Protein AF-0000000087712813 (afdb_homodimer)

Radius of gyration: 18.07 Å; Cα contacts (8 Å, |Δi|>4): 199; chains: 2; bounding box: 35×62×44 Å

Foldseek 3Di:
DFDWDAAPQPGDIDGPPAFDWDDDPRDIHTHRYPVSVCVVVVVVLVVDDCVVVVVVVVVVVVVVVVVVVVVVVVVVVVD/DFDWDAAPQPGDIDGPPAFDWDDDPRDIHTHRYPVSVCVVVVVVLVVDDCVVVVVVVVVVVVVVVVVVVVVVVVVVVVD

Organism: NCBI:txid1293036

Structure (mmCIF, N/CA/C/O backbone):
data_AF-0000000087712813-model_v1
#
loop_
_entity.id
_entity.type
_entity.pdbx_description
1 polymer 'Transcriptional regulator'
#
loop_
_atom_site.group_PDB
_atom_site.id
_atom_site.type_symbol
_atom_site.label_atom_id
_atom_site.label_alt_id
_atom_site.label_comp_id
_atom_site.label_asym_id
_atom_site.label_entity_id
_atom_site.label_seq_id
_atom_site.pdbx_PDB_ins_code
_atom_site.Cartn_x
_atom_site.Cartn_y
_atom_site.Cartn_z
_atom_site.occupancy
_atom_site.B_iso_or_equiv
_atom_site.auth_seq_id
_atom_site.auth_comp_id
_atom_site.auth_asym_id
_atom_site.auth_atom_id
_atom_site.pdbx_PDB_model_num
ATOM 1 N N . MET A 1 1 ? 10.516 -12.352 -27.422 1 48.34 1 MET A N 1
ATOM 2 C CA . MET A 1 1 ? 9.188 -12.203 -26.828 1 48.34 1 MET A CA 1
ATOM 3 C C . MET A 1 1 ? 9.266 -11.383 -25.547 1 48.34 1 MET A C 1
ATOM 5 O O . MET A 1 1 ? 10.102 -11.648 -24.672 1 48.34 1 MET A O 1
ATOM 9 N N . SER A 1 2 ? 8.758 -10.148 -25.562 1 58.12 2 SER A N 1
ATOM 10 C CA . SER A 1 2 ? 8.914 -9.25 -24.422 1 58.12 2 SER A CA 1
ATOM 11 C C . SER A 1 2 ? 8.461 -9.914 -23.125 1 58.12 2 SER A C 1
ATOM 13 O O . SER A 1 2 ? 7.477 -10.656 -23.109 1 58.12 2 SER A O 1
ATOM 15 N N . GLU A 1 3 ? 9.281 -9.961 -22.156 1 72.06 3 GLU A N 1
ATOM 16 C CA . GLU A 1 3 ? 8.977 -10.617 -20.891 1 72.06 3 GLU A CA 1
ATOM 17 C C . GLU A 1 3 ? 7.633 -10.148 -20.328 1 72.06 3 GLU A C 1
ATOM 19 O O . GLU A 1 3 ? 7.332 -8.953 -20.344 1 72.06 3 GLU A O 1
ATOM 24 N N . LYS A 1 4 ? 6.613 -11.07 -20.312 1 89.56 4 LYS A N 1
ATOM 25 C CA . LYS A 1 4 ? 5.305 -10.773 -19.75 1 89.56 4 LYS A CA 1
ATOM 26 C C . LYS A 1 4 ? 5.285 -11.039 -18.25 1 89.56 4 LYS A C 1
ATOM 28 O O . LYS A 1 4 ? 5.91 -11.992 -17.766 1 89.56 4 LYS A O 1
ATOM 33 N N . HIS A 1 5 ? 4.84 -10.062 -17.531 1 95.12 5 HIS A N 1
ATOM 34 C CA . HIS A 1 5 ? 4.609 -10.172 -16.094 1 95.12 5 HIS A CA 1
ATOM 35 C C . HIS A 1 5 ? 3.154 -10.523 -15.797 1 95.12 5 HIS A C 1
ATOM 37 O O . HIS A 1 5 ? 2.287 -10.391 -16.672 1 95.12 5 HIS A O 1
ATOM 43 N N . GLU A 1 6 ? 2.984 -11.062 -14.586 1 96.56 6 GLU A N 1
ATOM 44 C CA . GLU A 1 6 ? 1.623 -11.336 -14.133 1 96.56 6 GLU A CA 1
ATOM 45 C C . GLU A 1 6 ? 1.339 -10.648 -12.805 1 96.56 6 GLU A C 1
ATOM 47 O O . GLU A 1 6 ? 2.137 -10.742 -11.867 1 96.56 6 GLU A O 1
ATOM 52 N N . CYS A 1 7 ? 0.244 -10 -12.789 1 98.31 7 CYS A N 1
ATOM 53 C CA . CYS A 1 7 ? -0.168 -9.297 -11.586 1 98.31 7 CYS A CA 1
ATOM 54 C C . CYS A 1 7 ? -0.482 -10.281 -10.461 1 98.31 7 CYS A C 1
ATOM 56 O O . CYS A 1 7 ? -1.356 -11.133 -10.609 1 98.31 7 CYS A O 1
ATOM 58 N N . ILE A 1 8 ? 0.079 -10.062 -9.305 1 98 8 ILE A N 1
ATOM 59 C CA . ILE A 1 8 ? -0.067 -11.047 -8.242 1 98 8 ILE A CA 1
ATOM 60 C C . ILE A 1 8 ? -1.401 -10.844 -7.531 1 98 8 ILE A C 1
ATOM 62 O O . ILE A 1 8 ? -1.846 -11.711 -6.773 1 98 8 ILE A O 1
ATOM 66 N N . THR A 1 9 ? -2.055 -9.75 -7.781 1 98.25 9 THR A N 1
ATOM 67 C CA . THR A 1 9 ? -3.324 -9.461 -7.125 1 98.25 9 THR A CA 1
ATOM 68 C C . THR A 1 9 ? -4.492 -9.992 -7.945 1 98.25 9 THR A C 1
ATOM 70 O O . THR A 1 9 ? -5.387 -10.648 -7.41 1 98.25 9 THR A O 1
ATOM 73 N N . CYS A 1 10 ? -4.469 -9.781 -9.273 1 97.62 10 CYS A N 1
ATOM 74 C CA . CYS A 1 10 ? -5.66 -10.109 -10.055 1 97.62 10 CYS A CA 1
ATOM 75 C C . CYS A 1 10 ? -5.336 -11.125 -11.148 1 97.62 10 CYS A C 1
ATOM 77 O O . CYS A 1 10 ? -6.234 -11.602 -11.844 1 97.62 10 CYS A O 1
ATOM 79 N N . GLY A 1 11 ? -4.062 -11.367 -11.414 1 97 11 GLY A N 1
ATOM 80 C CA . GLY A 1 11 ? -3.662 -12.383 -12.375 1 97 11 GLY A CA 1
ATOM 81 C C . GLY A 1 11 ? -3.545 -11.859 -13.789 1 97 11 GLY A C 1
ATOM 82 O O . GLY A 1 11 ? -3.166 -12.594 -14.703 1 97 11 GLY A O 1
ATOM 83 N N . ARG A 1 12 ? -3.852 -10.594 -14.055 1 96.75 12 ARG A N 1
ATOM 84 C CA . ARG A 1 12 ? -3.787 -10.023 -15.398 1 96.75 12 ARG A CA 1
ATOM 85 C C . ARG A 1 12 ? -2.342 -9.914 -15.875 1 96.75 12 ARG A C 1
ATOM 87 O O . ARG A 1 12 ? -1.475 -9.43 -15.141 1 96.75 12 ARG A O 1
ATOM 94 N N . PRO A 1 13 ? -2.117 -10.422 -17.078 1 96.31 13 PRO A N 1
ATOM 95 C CA . PRO A 1 13 ? -0.788 -10.18 -17.641 1 96.31 13 PRO A CA 1
ATOM 96 C C . PRO A 1 13 ? -0.575 -8.727 -18.062 1 96.31 13 PRO A C 1
ATOM 98 O O . PRO A 1 13 ? -1.54 -8.016 -18.344 1 96.31 13 PRO A O 1
ATOM 101 N N . PHE A 1 14 ? 0.669 -8.32 -18 1 97.12 14 PHE A N 1
ATOM 102 C CA . PHE A 1 14 ? 1.009 -6.977 -18.453 1 97.12 14 PHE A CA 1
ATOM 103 C C . PHE A 1 14 ? 2.441 -6.93 -18.969 1 97.12 14 PHE A C 1
ATOM 105 O O . PHE A 1 14 ? 3.285 -7.723 -18.562 1 97.12 14 PHE A O 1
ATOM 112 N N . PRO A 1 15 ? 2.709 -6.094 -19.938 1 94.5 15 PRO A N 1
ATOM 113 C CA . PRO A 1 15 ? 4.023 -6.078 -20.578 1 94.5 15 PRO A CA 1
ATOM 114 C C . PRO A 1 15 ? 5.109 -5.477 -19.703 1 94.5 15 PRO A C 1
ATOM 116 O O . PRO A 1 15 ? 4.809 -4.73 -18.766 1 94.5 15 PRO A O 1
ATOM 119 N N . GLU A 1 16 ? 6.305 -5.77 -20.047 1 90.69 16 GLU A N 1
ATOM 120 C CA . GLU A 1 16 ? 7.465 -5.16 -19.406 1 90.69 16 GLU A CA 1
ATOM 121 C C . GLU A 1 16 ? 7.445 -3.641 -19.562 1 90.69 16 GLU A C 1
ATOM 123 O O . GLU A 1 16 ? 7.125 -3.125 -20.641 1 90.69 16 GLU A O 1
ATOM 128 N N . GLY A 1 17 ? 7.809 -2.986 -18.438 1 90.62 17 GLY A N 1
ATOM 129 C CA . GLY A 1 17 ? 7.828 -1.533 -18.484 1 90.62 17 GLY A CA 1
ATOM 130 C C . GLY A 1 17 ? 6.52 -0.909 -18.031 1 90.62 17 GLY A C 1
ATOM 131 O O . GLY A 1 17 ? 6.43 0.31 -17.875 1 90.62 17 GLY A O 1
ATOM 132 N N . GLN A 1 18 ? 5.539 -1.82 -18.016 1 93 18 GLN A N 1
ATOM 133 C CA . GLN A 1 18 ? 4.246 -1.369 -17.5 1 93 18 GLN A CA 1
ATOM 134 C C . GLN A 1 18 ? 3.959 -1.967 -16.125 1 93 18 GLN A C 1
ATOM 136 O O . GLN A 1 18 ? 4.648 -2.893 -15.688 1 93 18 GLN A O 1
ATOM 141 N N . GLY A 1 19 ? 3.08 -1.324 -15.523 1 96.44 19 GLY A N 1
ATOM 142 C CA . GLY A 1 19 ? 2.736 -1.827 -14.203 1 96.44 19 GLY A CA 1
ATOM 143 C C . GLY A 1 19 ? 3.725 -1.413 -13.133 1 96.44 19 GLY A C 1
ATOM 144 O O . GLY A 1 19 ? 4.395 -0.386 -13.258 1 96.44 19 GLY A O 1
ATOM 145 N N . ILE A 1 20 ? 3.668 -2.102 -12.039 1 97.44 20 ILE A N 1
ATOM 146 C CA . ILE A 1 20 ? 4.52 -1.824 -10.891 1 97.44 20 ILE A CA 1
ATOM 147 C C . ILE A 1 20 ? 5.281 -3.088 -10.492 1 97.44 20 ILE A C 1
ATOM 149 O O . ILE A 1 20 ? 4.676 -4.141 -10.281 1 97.44 20 ILE A O 1
ATOM 153 N N . ILE A 1 21 ? 6.59 -2.947 -10.477 1 96.88 21 ILE A N 1
ATOM 154 C CA . ILE A 1 21 ? 7.457 -4.012 -9.984 1 96.88 21 ILE A CA 1
ATOM 155 C C . ILE A 1 21 ? 8.289 -3.494 -8.812 1 96.88 21 ILE A C 1
ATOM 157 O O . ILE A 1 21 ? 8.984 -2.48 -8.938 1 96.88 21 ILE A O 1
ATOM 161 N N . MET A 1 22 ? 8.195 -4.246 -7.633 1 96.38 22 MET A N 1
ATOM 162 C CA . MET A 1 22 ? 8.969 -3.809 -6.473 1 96.38 22 MET A CA 1
ATOM 163 C C . MET A 1 22 ? 9.508 -5.004 -5.691 1 96.38 22 MET A C 1
ATOM 165 O O . MET A 1 22 ? 9.016 -6.125 -5.852 1 96.38 22 MET A O 1
ATOM 169 N N . ASN A 1 23 ? 10.523 -4.691 -5.008 1 96.38 23 ASN A N 1
ATOM 170 C CA . ASN A 1 23 ? 11.094 -5.691 -4.113 1 96.38 23 ASN A CA 1
ATOM 171 C C . ASN A 1 23 ? 10.828 -5.355 -2.648 1 96.38 23 ASN A C 1
ATOM 173 O O . ASN A 1 23 ? 11.016 -4.211 -2.225 1 96.38 23 ASN A O 1
A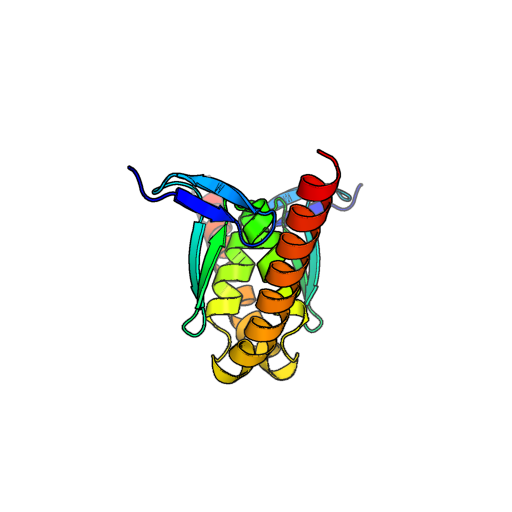TOM 177 N N . LEU A 1 24 ? 10.266 -6.332 -1.935 1 97.06 24 LEU A N 1
ATOM 178 C CA . LEU A 1 24 ? 9.984 -6.176 -0.512 1 97.06 24 LEU A CA 1
ATOM 179 C C . LEU A 1 24 ? 10.453 -7.398 0.272 1 97.06 24 LEU A C 1
ATOM 181 O O . LEU A 1 24 ? 9.984 -8.516 0.029 1 97.06 24 LEU A O 1
ATOM 185 N N . ALA A 1 25 ? 11.422 -7.094 1.188 1 95.31 25 ALA A N 1
ATOM 186 C CA . ALA A 1 25 ? 11.93 -8.164 2.037 1 95.31 25 ALA A CA 1
ATOM 187 C C . ALA A 1 25 ? 12.383 -9.359 1.202 1 95.31 25 ALA A C 1
ATOM 189 O O . ALA A 1 25 ? 12.031 -10.5 1.502 1 95.31 25 ALA A O 1
ATOM 190 N N . GLY A 1 26 ? 13.031 -9.062 0.065 1 93.44 26 GLY A N 1
ATOM 191 C CA . GLY A 1 26 ? 13.633 -10.102 -0.752 1 93.44 26 GLY A CA 1
ATOM 192 C C . GLY A 1 26 ? 12.656 -10.727 -1.73 1 93.44 26 GLY A C 1
ATOM 193 O O . GLY A 1 26 ? 12.992 -11.688 -2.43 1 93.44 26 GLY A O 1
ATOM 194 N N . ARG A 1 27 ? 11.469 -10.258 -1.781 1 96.19 27 ARG A N 1
ATOM 195 C CA . ARG A 1 27 ? 10.461 -10.812 -2.684 1 96.19 27 ARG A CA 1
ATOM 196 C C . ARG A 1 27 ? 10.078 -9.805 -3.76 1 96.19 27 ARG A C 1
ATOM 198 O O . ARG A 1 27 ? 9.805 -8.641 -3.459 1 96.19 27 ARG A O 1
ATOM 205 N N . LYS A 1 28 ? 10.102 -10.305 -4.895 1 96.81 28 LYS A N 1
ATOM 206 C CA . LYS A 1 28 ? 9.648 -9.492 -6.02 1 96.81 28 LYS A CA 1
ATOM 207 C C . LYS A 1 28 ? 8.125 -9.461 -6.105 1 96.81 28 LYS A C 1
ATOM 209 O O . LYS A 1 28 ? 7.477 -10.508 -6.129 1 96.81 28 LYS A O 1
ATOM 214 N N . LEU A 1 29 ? 7.578 -8.312 -6.125 1 98.19 29 LEU A N 1
ATOM 215 C CA . LEU A 1 29 ? 6.141 -8.102 -6.238 1 98.19 29 LEU A CA 1
ATOM 216 C C . LEU A 1 29 ? 5.793 -7.414 -7.555 1 98.19 29 LEU A C 1
ATOM 218 O O . LEU A 1 29 ? 6.426 -6.422 -7.922 1 98.19 29 LEU A O 1
ATOM 222 N N . GLU A 1 30 ? 4.805 -7.93 -8.297 1 98.06 30 GLU A N 1
ATOM 223 C CA . GLU A 1 30 ? 4.441 -7.43 -9.617 1 98.06 30 GLU A CA 1
ATOM 224 C C . GLU A 1 30 ? 2.951 -7.117 -9.703 1 98.06 30 GLU A C 1
ATOM 226 O O . GLU A 1 30 ? 2.113 -7.996 -9.484 1 98.06 30 GLU A O 1
ATOM 231 N N . PHE A 1 31 ? 2.625 -5.855 -10.078 1 98.38 31 PHE A N 1
ATOM 232 C CA . PHE A 1 31 ? 1.243 -5.395 -10.156 1 98.38 31 PHE A CA 1
ATOM 233 C C . PHE A 1 31 ? 0.971 -4.727 -11.5 1 98.38 31 PHE A C 1
ATOM 235 O O . PHE A 1 31 ? 1.755 -3.891 -11.953 1 98.38 31 PHE A O 1
ATOM 242 N N . HIS A 1 32 ? -0.086 -5.023 -12.023 1 97.75 32 HIS A N 1
ATOM 243 C CA . HIS A 1 32 ? -0.383 -4.441 -13.328 1 97.75 32 HIS A CA 1
ATOM 244 C C . HIS A 1 32 ? -0.847 -2.994 -13.188 1 97.75 32 HIS A C 1
ATOM 246 O O . HIS A 1 32 ? -0.843 -2.242 -14.164 1 97.75 32 HIS A O 1
ATOM 252 N N . SER A 1 33 ? -1.354 -2.623 -12.023 1 97.06 33 SER A N 1
ATOM 253 C CA . SER A 1 33 ? -1.871 -1.277 -11.789 1 97.06 33 SER A CA 1
ATOM 254 C C . SER A 1 33 ? -1.619 -0.828 -10.352 1 97.06 33 SER A C 1
ATOM 256 O O . SER A 1 33 ? -1.365 -1.654 -9.477 1 97.06 33 SER A O 1
ATOM 258 N N . LYS A 1 34 ? -1.767 0.484 -10.094 1 96.5 34 LYS A N 1
ATOM 259 C CA . LYS A 1 34 ? -1.658 1.038 -8.742 1 96.5 34 LYS A CA 1
ATOM 260 C C . LYS A 1 34 ? -2.777 0.521 -7.844 1 96.5 34 LYS A C 1
ATOM 262 O O . LYS A 1 34 ? -2.578 0.333 -6.645 1 96.5 34 LYS A O 1
ATOM 267 N N . ALA A 1 35 ? -3.953 0.296 -8.445 1 96.69 35 ALA A N 1
ATOM 268 C CA . ALA A 1 35 ? -5.094 -0.223 -7.695 1 96.69 35 ALA A CA 1
ATOM 269 C C . ALA A 1 35 ? -4.797 -1.613 -7.145 1 96.69 35 ALA A C 1
ATOM 271 O O . ALA A 1 35 ? -5.09 -1.9 -5.98 1 96.69 35 ALA A O 1
ATOM 272 N N . CYS A 1 36 ? -4.227 -2.441 -7.938 1 98.19 36 CYS A N 1
ATOM 273 C CA . CYS A 1 36 ? -3.859 -3.781 -7.496 1 98.19 36 CYS A CA 1
ATOM 274 C C . CYS A 1 36 ? -2.77 -3.725 -6.43 1 98.19 36 CYS A C 1
ATOM 276 O O . CYS A 1 36 ? -2.811 -4.473 -5.453 1 98.19 36 CYS A O 1
ATOM 278 N N . ALA A 1 37 ? -1.794 -2.846 -6.676 1 98.38 37 ALA A N 1
ATOM 279 C CA . ALA A 1 37 ? -0.734 -2.686 -5.684 1 98.38 37 ALA A CA 1
ATOM 280 C C . ALA A 1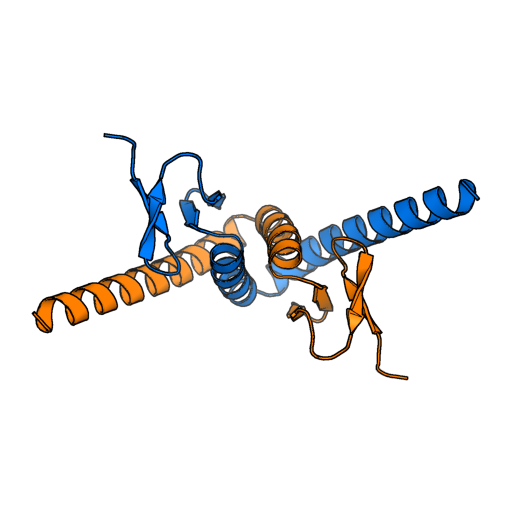 37 ? -1.3 -2.209 -4.348 1 98.38 37 ALA A C 1
ATOM 282 O O . ALA A 1 37 ? -0.971 -2.762 -3.297 1 98.38 37 ALA A O 1
ATOM 283 N N . TYR A 1 38 ? -2.15 -1.259 -4.422 1 98.25 38 TYR A N 1
ATOM 284 C CA . TYR A 1 38 ? -2.793 -0.733 -3.221 1 98.25 38 TYR A CA 1
ATOM 285 C C . TYR A 1 38 ? -3.518 -1.838 -2.463 1 98.25 38 TYR A C 1
ATOM 287 O O . TYR A 1 38 ? -3.357 -1.973 -1.247 1 98.25 38 TYR A O 1
ATOM 295 N N . SER A 1 39 ? -4.316 -2.631 -3.189 1 98.12 39 SER A N 1
ATOM 296 C CA . SER A 1 39 ? -5.086 -3.699 -2.559 1 98.12 39 SER A CA 1
ATOM 297 C C . SER A 1 39 ? -4.172 -4.68 -1.826 1 98.12 39 SER A C 1
ATOM 299 O O . SER A 1 39 ? -4.438 -5.043 -0.679 1 98.12 39 SER A O 1
ATOM 301 N N . PHE A 1 40 ? -3.105 -5.105 -2.451 1 98.69 40 PHE A N 1
ATOM 302 C CA . PHE A 1 40 ? -2.164 -6.055 -1.867 1 98.69 40 PHE A CA 1
ATOM 303 C C . PHE A 1 40 ? -1.451 -5.441 -0.667 1 98.69 40 PHE A C 1
ATOM 305 O O . PHE A 1 40 ? -1.391 -6.051 0.403 1 98.69 40 PHE A O 1
ATOM 312 N N . LEU A 1 41 ? -0.918 -4.223 -0.787 1 98.56 41 LEU A N 1
ATOM 313 C CA . LEU A 1 41 ? -0.138 -3.58 0.265 1 98.56 41 LEU A CA 1
ATOM 314 C C . LEU A 1 41 ? -1.009 -3.279 1.48 1 98.56 41 LEU A C 1
ATOM 316 O O . LEU A 1 41 ? -0.544 -3.367 2.619 1 98.56 41 LEU A O 1
ATOM 320 N N . ARG A 1 42 ? -2.248 -2.846 1.216 1 98.06 42 ARG A N 1
ATOM 321 C CA . ARG A 1 42 ? -3.176 -2.613 2.316 1 98.06 42 ARG A CA 1
ATOM 322 C C . ARG A 1 42 ? -3.379 -3.881 3.139 1 98.06 42 ARG A C 1
ATOM 324 O O . ARG A 1 42 ? -3.287 -3.854 4.367 1 98.06 42 ARG A O 1
ATOM 331 N N . GLU A 1 43 ? -3.672 -5.023 2.457 1 98.25 43 GLU A N 1
ATOM 332 C CA . GLU A 1 43 ? -3.84 -6.297 3.15 1 98.25 43 GLU A CA 1
ATOM 333 C C . GLU A 1 43 ? -2.584 -6.672 3.934 1 98.25 43 GLU A C 1
ATOM 335 O O . GLU A 1 43 ? -2.672 -7.125 5.074 1 98.25 43 GLU A O 1
ATOM 340 N N . LEU A 1 44 ? -1.461 -6.453 3.322 1 98.44 44 LEU A N 1
ATOM 341 C CA . LEU A 1 44 ? -0.193 -6.766 3.973 1 98.44 44 LEU A CA 1
ATOM 342 C C . LEU A 1 44 ? -0.005 -5.926 5.23 1 98.44 44 LEU A C 1
ATOM 344 O O . LEU A 1 44 ? 0.269 -6.465 6.305 1 98.44 44 LEU A O 1
ATOM 348 N N . LEU A 1 45 ? -0.172 -4.645 5.121 1 98.12 45 LEU A N 1
ATOM 349 C CA . LEU A 1 45 ? 0.058 -3.75 6.25 1 98.12 45 LEU A CA 1
ATOM 350 C C . LEU A 1 45 ? -0.863 -4.098 7.418 1 98.12 45 LEU A C 1
ATOM 352 O O . LEU A 1 45 ? -0.456 -4.023 8.578 1 98.12 45 LEU A O 1
ATOM 356 N N . LEU A 1 46 ? -2.064 -4.496 7.07 1 97.12 46 LEU A N 1
ATOM 357 C CA . LEU A 1 46 ? -3.031 -4.84 8.102 1 97.12 46 LEU A CA 1
ATOM 358 C C . LEU A 1 46 ? -2.658 -6.156 8.781 1 97.12 46 LEU A C 1
ATOM 360 O O . LEU A 1 46 ? -3.176 -6.48 9.852 1 97.12 46 LEU A O 1
ATOM 364 N N . SER A 1 47 ? -1.774 -6.906 8.172 1 97.5 47 SER A N 1
ATOM 365 C CA . SER A 1 47 ? -1.344 -8.188 8.719 1 97.5 47 SER A CA 1
ATOM 366 C C . SER A 1 47 ? -0.042 -8.047 9.5 1 97.5 47 SER A C 1
ATOM 368 O O . SER A 1 47 ? 0.4 -8.992 10.156 1 97.5 47 SER A O 1
ATOM 370 N N . VAL A 1 48 ? 0.648 -6.945 9.422 1 97.75 48 VAL A N 1
ATOM 371 C CA . VAL A 1 48 ? 1.879 -6.68 10.156 1 97.75 48 VAL A CA 1
ATOM 372 C C . VAL A 1 48 ? 1.545 -6.285 11.594 1 97.75 48 VAL A C 1
ATOM 374 O O . VAL A 1 48 ? 0.63 -5.492 11.828 1 97.75 48 VAL A O 1
ATOM 377 N N . PRO A 1 49 ? 2.262 -6.852 12.578 1 97.19 49 PRO A N 1
ATOM 378 C CA . PRO A 1 49 ? 1.991 -6.492 13.969 1 97.19 49 PRO A CA 1
ATOM 379 C C . PRO A 1 49 ? 2.049 -4.984 14.211 1 97.19 49 PRO A C 1
ATOM 381 O O . PRO A 1 49 ? 2.92 -4.301 13.664 1 97.19 49 PRO A O 1
ATOM 384 N N . GLU A 1 50 ? 1.152 -4.508 15.031 1 96.38 50 GLU A N 1
ATOM 385 C CA . GLU A 1 50 ? 1.016 -3.076 15.289 1 96.38 50 GLU A CA 1
ATOM 386 C C . GLU A 1 50 ? 2.307 -2.492 15.852 1 96.38 50 GLU A C 1
ATOM 388 O O . GLU A 1 50 ? 2.678 -1.362 15.531 1 96.38 50 GLU A O 1
ATOM 393 N N . ASP A 1 51 ? 2.955 -3.285 16.688 1 96.69 51 ASP A N 1
ATOM 394 C CA . ASP A 1 51 ? 4.164 -2.783 17.344 1 96.69 51 ASP A CA 1
ATOM 395 C C . ASP A 1 51 ? 5.281 -2.564 16.328 1 96.69 51 ASP A C 1
ATOM 397 O O . ASP A 1 51 ? 6.242 -1.841 16.594 1 96.69 51 ASP A O 1
ATOM 401 N N . CYS A 1 52 ? 5.191 -3.18 15.141 1 97.75 52 CYS A N 1
ATOM 402 C CA . CYS A 1 52 ? 6.184 -3.025 14.086 1 97.75 52 CYS A CA 1
ATOM 403 C C . CYS A 1 52 ? 5.824 -1.865 13.164 1 97.75 52 CYS A C 1
ATOM 405 O O . CYS A 1 52 ? 6.688 -1.333 12.461 1 97.75 52 CYS A O 1
ATOM 407 N N . VAL A 1 53 ? 4.562 -1.466 13.164 1 97.81 53 VAL A N 1
ATOM 408 C CA . VAL A 1 53 ? 4.066 -0.503 12.188 1 97.81 53 VAL A CA 1
ATOM 409 C C . VAL A 1 53 ? 3.977 0.882 12.828 1 97.81 53 VAL A C 1
ATOM 411 O O . VAL A 1 53 ? 4.145 1.897 12.141 1 97.81 53 VAL A O 1
ATOM 414 N N . SER A 1 54 ? 3.824 0.928 14.125 1 97.62 54 SER A N 1
ATOM 415 C CA . SER A 1 54 ? 3.455 2.172 14.797 1 97.62 54 SER A CA 1
ATOM 416 C C . SER A 1 54 ? 4.527 3.238 14.609 1 97.62 54 SER A C 1
ATOM 418 O O . SER A 1 54 ? 4.223 4.367 14.219 1 97.62 54 SER A O 1
ATOM 420 N N . SER A 1 55 ? 5.75 2.926 14.867 1 97.81 55 SER A N 1
ATOM 421 C CA . SER A 1 55 ? 6.82 3.918 14.781 1 97.81 55 SER A CA 1
ATOM 422 C C . SER A 1 55 ? 7.062 4.348 13.336 1 97.81 55 SER A C 1
ATOM 424 O O . SER A 1 55 ? 7.051 5.539 13.031 1 97.81 55 SER A O 1
ATOM 426 N N . PRO A 1 56 ? 7.242 3.373 12.398 1 98.44 56 PRO A N 1
ATOM 427 C CA . PRO A 1 56 ? 7.375 3.787 11 1 98.44 56 PRO A CA 1
ATOM 428 C C . PRO A 1 56 ? 6.199 4.633 10.523 1 98.44 56 PRO A C 1
ATOM 430 O O . PRO A 1 56 ? 6.391 5.594 9.773 1 98.44 56 PRO A O 1
ATOM 433 N N . LEU A 1 57 ? 5.008 4.309 10.938 1 98.5 57 LEU A N 1
ATOM 434 C CA . LEU A 1 57 ? 3.822 5.062 10.539 1 98.5 57 LEU A CA 1
ATOM 435 C C . LEU A 1 57 ? 3.902 6.504 11.031 1 98.5 57 LEU A C 1
ATOM 437 O O . LEU A 1 57 ? 3.602 7.438 10.289 1 98.5 57 LEU A O 1
ATOM 441 N N . ARG A 1 58 ? 4.27 6.633 12.25 1 98.06 58 ARG A N 1
ATOM 442 C CA . ARG A 1 58 ? 4.41 7.98 12.789 1 98.06 58 ARG A CA 1
ATOM 443 C C . ARG A 1 58 ? 5.406 8.797 11.977 1 98.06 58 ARG A C 1
ATOM 445 O O . ARG A 1 58 ? 5.152 9.961 11.656 1 98.06 58 ARG A O 1
ATOM 452 N N . GLU A 1 59 ? 6.488 8.195 11.633 1 98.25 59 GLU A N 1
ATOM 453 C CA . GLU A 1 59 ? 7.539 8.883 10.891 1 98.25 59 GLU A CA 1
ATOM 454 C C . GLU A 1 59 ? 7.062 9.273 9.492 1 98.25 59 GLU A C 1
ATOM 456 O O . GLU A 1 59 ? 7.223 10.43 9.078 1 98.25 59 GLU A O 1
ATOM 461 N N . VAL A 1 60 ? 6.512 8.367 8.805 1 98.56 60 VAL A N 1
ATOM 462 C CA . VAL A 1 60 ? 6.062 8.609 7.438 1 98.56 60 VAL A CA 1
ATOM 463 C C . VAL A 1 60 ? 4.918 9.625 7.449 1 98.56 60 VAL A C 1
ATOM 465 O O . VAL A 1 60 ? 4.867 10.523 6.602 1 98.56 60 VAL A O 1
ATOM 468 N N . TYR A 1 61 ? 3.996 9.453 8.398 1 98.19 61 TYR A N 1
ATOM 469 C CA . TYR A 1 61 ? 2.891 10.398 8.539 1 98.19 61 TYR A CA 1
ATOM 470 C C . TYR A 1 61 ? 3.404 11.82 8.742 1 98.19 61 TYR A C 1
ATOM 472 O O . TYR A 1 61 ? 2.977 12.75 8.055 1 98.19 61 TYR A O 1
ATOM 480 N N . THR A 1 62 ? 4.309 11.992 9.656 1 97.94 62 THR A N 1
ATOM 481 C CA . THR A 1 62 ? 4.871 13.297 9.977 1 97.94 62 THR A CA 1
ATOM 482 C C . THR A 1 62 ? 5.594 13.883 8.766 1 97.94 62 THR A C 1
ATOM 484 O O . THR A 1 62 ? 5.484 15.086 8.5 1 97.94 62 THR A O 1
ATOM 487 N N . LYS A 1 63 ? 6.352 13.078 8.102 1 98.06 63 LYS A N 1
ATOM 488 C CA . LYS A 1 63 ? 7.043 13.516 6.891 1 98.06 63 LYS A CA 1
ATOM 489 C C . LYS A 1 63 ? 6.066 14.109 5.883 1 98.06 63 LYS A C 1
ATOM 491 O O . LYS A 1 63 ? 6.32 15.18 5.32 1 98.06 63 LYS A O 1
ATOM 496 N N . HIS A 1 64 ? 4.965 13.477 5.621 1 97.94 64 HIS A N 1
ATOM 497 C CA . HIS A 1 64 ? 3.967 13.961 4.672 1 97.94 64 HIS A CA 1
ATOM 498 C C . HIS A 1 64 ? 3.285 15.227 5.184 1 97.94 64 HIS A C 1
ATOM 500 O O . HIS A 1 64 ? 3.021 16.156 4.414 1 97.94 64 HIS A O 1
ATOM 506 N N . GLU A 1 65 ? 2.984 15.195 6.48 1 96.75 65 GLU A N 1
ATOM 507 C CA . GLU A 1 65 ? 2.395 16.391 7.09 1 96.75 65 GLU A CA 1
ATOM 508 C C . GLU A 1 65 ? 3.293 17.609 6.898 1 96.75 65 GLU A C 1
ATOM 510 O O . GLU A 1 65 ? 2.82 18.688 6.512 1 96.75 65 GLU A O 1
ATOM 515 N N . GLU A 1 66 ? 4.508 17.469 7.164 1 97.56 66 GLU A N 1
ATOM 516 C CA . GLU A 1 66 ? 5.469 18.547 7.02 1 97.56 66 GLU A CA 1
ATOM 517 C C . GLU A 1 66 ? 5.582 19 5.566 1 97.56 66 GLU A C 1
ATOM 519 O O . GLU A 1 66 ? 5.672 20.203 5.289 1 97.56 66 GLU A O 1
ATOM 524 N N . LYS A 1 67 ? 5.723 18.047 4.688 1 97.19 67 LYS A N 1
ATOM 525 C CA . LYS A 1 67 ? 5.773 18.359 3.262 1 97.19 67 LYS A CA 1
ATOM 526 C C . LYS A 1 67 ? 4.578 19.203 2.838 1 97.19 67 LYS A C 1
ATOM 528 O O . LYS A 1 67 ? 4.734 20.203 2.143 1 97.19 67 LYS A O 1
ATOM 533 N N . LEU A 1 68 ? 3.377 18.828 3.209 1 96.31 68 LEU A N 1
ATOM 534 C CA . LEU A 1 68 ? 2.156 19.531 2.848 1 96.31 68 LEU A CA 1
ATOM 535 C C . LEU A 1 68 ? 2.131 20.922 3.473 1 96.31 68 LEU A C 1
ATOM 537 O O . LEU A 1 68 ? 1.713 21.891 2.832 1 96.31 68 LEU A O 1
ATOM 541 N N . ASP A 1 69 ? 2.582 20.969 4.746 1 95.25 69 ASP A N 1
ATOM 542 C CA . ASP A 1 69 ? 2.656 22.266 5.422 1 95.25 69 ASP A CA 1
ATOM 543 C C . ASP A 1 69 ? 3.604 23.219 4.688 1 95.25 69 ASP A C 1
ATOM 545 O O . ASP A 1 69 ? 3.289 24.391 4.5 1 95.25 69 ASP A O 1
ATOM 549 N N . ASN A 1 70 ? 4.695 22.672 4.285 1 95.81 70 ASN A N 1
ATOM 550 C CA . ASN A 1 70 ? 5.672 23.469 3.557 1 95.81 70 ASN A CA 1
ATOM 551 C C . ASN A 1 70 ? 5.121 23.953 2.217 1 95.81 70 ASN A C 1
ATOM 553 O O . ASN A 1 70 ? 5.375 25.094 1.804 1 95.81 70 ASN A O 1
ATOM 557 N N . LEU A 1 71 ? 4.418 23.109 1.518 1 93.19 71 LEU A N 1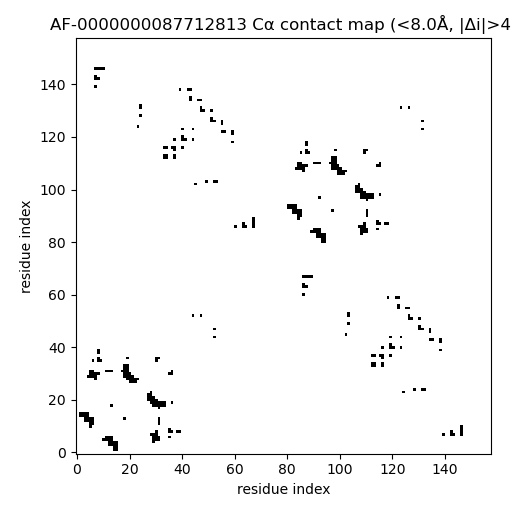
ATOM 558 C CA . LEU A 1 71 ? 3.809 23.469 0.244 1 93.19 71 LEU A CA 1
ATOM 559 C C . LEU A 1 71 ? 2.783 24.594 0.431 1 93.19 71 LEU A C 1
ATOM 561 O O . LEU A 1 71 ? 2.711 25.516 -0.381 1 93.19 71 LEU A O 1
ATOM 565 N N . LYS A 1 72 ? 2.002 24.484 1.479 1 91.62 72 LYS A N 1
ATOM 566 C CA . LYS A 1 72 ? 0.999 25.516 1.778 1 91.62 72 LYS A CA 1
ATOM 567 C C . LYS A 1 72 ? 1.655 26.844 2.098 1 91.62 72 LYS A C 1
ATOM 569 O O . LYS A 1 72 ? 1.19 27.906 1.645 1 91.62 72 LYS A O 1
ATOM 574 N N . LYS A 1 73 ? 2.744 26.781 2.859 1 92.62 73 LYS A N 1
ATOM 575 C CA . LYS A 1 73 ? 3.463 28 3.223 1 92.62 73 LYS A CA 1
ATOM 576 C C . LYS A 1 73 ? 4.07 28.672 1.994 1 92.62 73 LYS A C 1
ATOM 578 O O . LYS A 1 73 ? 4.051 29.891 1.873 1 92.62 73 LYS A O 1
ATOM 583 N N . LYS A 1 74 ? 4.512 27.859 1.099 1 90 74 LYS A N 1
ATOM 584 C CA . LYS A 1 74 ? 5.121 28.391 -0.118 1 90 74 LYS A CA 1
ATOM 585 C C . LYS A 1 74 ? 4.07 29 -1.035 1 90 74 LYS A C 1
ATOM 587 O O . LYS A 1 74 ? 4.328 30.016 -1.698 1 90 74 LYS A O 1
ATOM 592 N N . ALA A 1 75 ? 2.967 28.469 -1.082 1 86.44 75 ALA A N 1
ATOM 593 C CA . ALA A 1 75 ? 1.88 28.969 -1.915 1 86.44 75 ALA A CA 1
ATOM 594 C C . ALA A 1 75 ? 1.34 30.281 -1.372 1 86.44 75 ALA A C 1
ATOM 596 O O . ALA A 1 75 ? 0.938 31.172 -2.141 1 86.44 75 ALA A O 1
ATOM 597 N N . GLU A 1 76 ? 1.236 30.391 -0.086 1 81.94 76 GLU A N 1
ATOM 598 C CA . GLU A 1 76 ? 0.77 31.609 0.548 1 81.94 76 GLU A CA 1
ATOM 599 C C . GLU A 1 76 ? 1.761 32.75 0.336 1 81.94 76 GLU A C 1
ATOM 601 O O . GLU A 1 76 ? 1.364 33.906 0.226 1 81.94 76 GLU A O 1
ATOM 606 N N . LYS A 1 77 ? 3.037 32.438 0.231 1 78.12 77 LYS A N 1
ATOM 607 C CA . LYS A 1 77 ? 4.035 33.5 0.035 1 78.12 77 LYS A CA 1
ATOM 608 C C . LYS A 1 77 ? 4.016 34 -1.399 1 78.12 77 LYS A C 1
ATOM 610 O O . LYS A 1 77 ? 4.465 35.125 -1.669 1 78.12 77 LYS A O 1
ATOM 615 N N . LYS A 1 78 ? 3.465 33.344 -2.264 1 74.31 78 LYS A N 1
ATOM 616 C CA . LYS A 1 78 ? 3.449 33.781 -3.654 1 74.31 78 LYS A CA 1
ATOM 617 C C . LYS A 1 78 ? 2.25 34.688 -3.932 1 74.31 78 LYS A C 1
ATOM 619 O O . 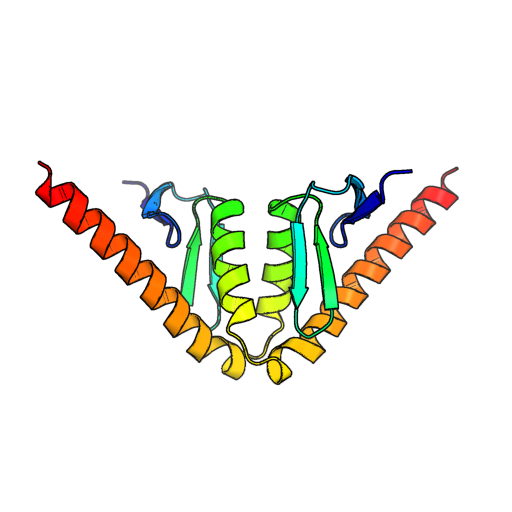LYS A 1 78 ? 2.172 35.312 -4.988 1 74.31 78 LYS A O 1
ATOM 624 N N . ILE A 1 79 ? 1.446 34.781 -3.02 1 56.19 79 ILE A N 1
ATOM 625 C CA . ILE A 1 79 ? 0.409 35.781 -3.277 1 56.19 79 ILE A CA 1
ATOM 626 C C . ILE A 1 79 ? 0.881 37.156 -2.805 1 56.19 79 ILE A C 1
ATOM 628 O O . ILE A 1 79 ? 1.484 37.25 -1.735 1 56.19 79 ILE A O 1
ATOM 632 N N . MET B 1 1 ? -22.578 21.469 6.277 1 48.53 1 MET B N 1
ATOM 633 C CA . MET B 1 1 ? -21.438 21.469 5.367 1 48.53 1 MET B CA 1
ATOM 634 C C . MET B 1 1 ? -20.75 20.109 5.344 1 48.53 1 MET B C 1
ATOM 636 O O . MET B 1 1 ? -20.469 19.531 6.395 1 48.53 1 MET B O 1
ATOM 640 N N . SER B 1 2 ? -20.891 19.359 4.25 1 58.78 2 SER B N 1
ATOM 641 C CA . SER B 1 2 ? -20.391 17.984 4.199 1 58.78 2 SER B CA 1
ATOM 642 C C . SER B 1 2 ? -18.938 17.906 4.641 1 58.78 2 SER B C 1
ATOM 644 O O . SER B 1 2 ? -18.141 18.781 4.32 1 58.78 2 SER B O 1
ATOM 646 N N . GLU B 1 3 ? -18.641 17.125 5.578 1 73.38 3 GLU B N 1
ATOM 647 C CA . GLU B 1 3 ? -17.281 17 6.121 1 73.38 3 GLU B CA 1
ATOM 648 C C . GLU B 1 3 ? -16.266 16.781 5.008 1 73.38 3 GLU B C 1
ATOM 650 O O . GLU B 1 3 ? -16.5 15.992 4.094 1 73.38 3 GLU B O 1
ATOM 655 N N . LYS B 1 4 ? -15.375 17.812 4.762 1 89.62 4 LYS B N 1
ATOM 656 C CA . LYS B 1 4 ? -14.305 17.703 3.781 1 89.62 4 LYS B CA 1
ATOM 657 C C . LYS B 1 4 ? -13.062 17.062 4.395 1 89.62 4 LYS B C 1
ATOM 659 O O . LYS B 1 4 ? -12.742 17.297 5.562 1 89.62 4 LYS B O 1
ATOM 664 N N . HIS B 1 5 ? -12.586 16.062 3.717 1 95 5 HIS B N 1
ATOM 665 C CA . HIS B 1 5 ? -11.336 15.406 4.059 1 95 5 HIS B CA 1
ATOM 666 C C . HIS B 1 5 ? -10.172 15.977 3.252 1 95 5 HIS B C 1
ATOM 668 O O . HIS B 1 5 ? -10.383 16.656 2.242 1 95 5 HIS B O 1
ATOM 674 N N . GLU B 1 6 ? -8.977 15.75 3.809 1 96.62 6 GLU B N 1
ATOM 675 C CA . GLU B 1 6 ? -7.773 16.141 3.074 1 96.62 6 GLU B CA 1
ATOM 676 C C . GLU B 1 6 ? -6.824 14.953 2.898 1 96.62 6 GLU B C 1
ATOM 678 O O . GLU B 1 6 ? -6.539 14.234 3.857 1 96.62 6 GLU B O 1
ATOM 683 N N . CYS B 1 7 ? -6.41 14.805 1.701 1 98.31 7 CYS B N 1
ATOM 684 C CA . CYS B 1 7 ? -5.492 13.719 1.376 1 98.31 7 CYS B CA 1
ATOM 685 C C . CYS B 1 7 ? -4.141 13.922 2.051 1 98.31 7 CYS B C 1
ATOM 687 O O . CYS B 1 7 ? -3.479 14.938 1.829 1 98.31 7 CYS B O 1
ATOM 689 N N . ILE B 1 8 ? -3.646 12.914 2.719 1 98 8 ILE B N 1
ATOM 690 C CA . ILE B 1 8 ? -2.436 13.109 3.51 1 98 8 ILE B CA 1
ATOM 691 C C . ILE B 1 8 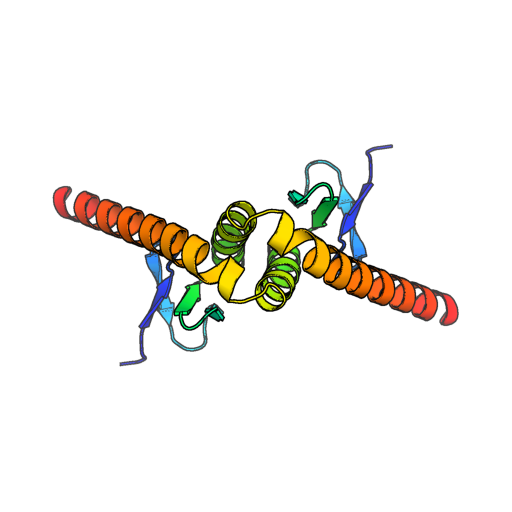? -1.208 12.977 2.611 1 98 8 ILE B C 1
ATOM 693 O O . ILE B 1 8 ? -0.098 13.336 3.01 1 98 8 ILE B O 1
ATOM 697 N N . THR B 1 9 ? -1.386 12.5 1.405 1 98.19 9 THR B N 1
ATOM 698 C CA . THR B 1 9 ? -0.27 12.32 0.483 1 98.19 9 THR B CA 1
ATOM 699 C C . THR B 1 9 ? -0.059 13.578 -0.362 1 98.19 9 THR B C 1
ATOM 701 O O . THR B 1 9 ? 1.068 14.055 -0.504 1 98.19 9 THR B O 1
ATOM 704 N N . CYS B 1 10 ? -1.148 14.164 -0.879 1 97.62 10 CYS B N 1
ATOM 705 C CA . CYS B 1 10 ? -0.956 15.242 -1.843 1 97.62 10 CYS B CA 1
ATOM 706 C C . CYS B 1 10 ? -1.634 16.531 -1.372 1 97.62 10 CYS B C 1
ATOM 708 O O . CYS B 1 10 ? -1.504 17.578 -2.01 1 97.62 10 CYS B O 1
ATOM 710 N N . GLY B 1 11 ? -2.475 16.453 -0.346 1 97 11 GLY B N 1
ATOM 711 C CA . GLY B 1 11 ? -3.092 17.625 0.228 1 97 11 GLY B CA 1
ATOM 712 C C . GLY B 1 11 ? -4.406 18 -0.434 1 97 11 GLY B C 1
ATOM 713 O O . GLY B 1 11 ? -5.07 18.953 -0.019 1 97 11 GLY B O 1
ATOM 714 N N . ARG B 1 12 ? -4.855 17.297 -1.471 1 96.75 12 ARG B N 1
ATOM 715 C CA . ARG B 1 12 ? -6.098 17.594 -2.174 1 96.75 12 ARG B CA 1
ATOM 716 C C . ARG B 1 12 ? -7.309 17.328 -1.292 1 96.75 12 ARG B C 1
ATOM 718 O O . ARG B 1 12 ? -7.406 16.266 -0.675 1 96.75 12 ARG B O 1
ATOM 725 N N . PRO B 1 13 ? -8.172 18.312 -1.205 1 96.31 13 PRO B N 1
ATOM 726 C CA . PRO B 1 13 ? -9.43 18.031 -0.513 1 96.31 13 PRO B CA 1
ATOM 727 C C . PRO B 1 13 ? -10.344 17.094 -1.306 1 96.31 13 PRO B C 1
ATOM 729 O O . PRO B 1 13 ? -10.25 17.031 -2.533 1 96.31 13 PRO B O 1
ATOM 732 N N . PHE B 1 14 ? -11.141 16.344 -0.573 1 97.12 14 PHE B N 1
ATOM 733 C CA . PHE B 1 14 ? -12.125 15.477 -1.225 1 97.12 14 PHE B CA 1
ATOM 734 C C . PHE B 1 14 ? -13.336 15.273 -0.329 1 97.12 14 PHE B C 1
ATOM 736 O O . PHE B 1 14 ? -13.234 15.367 0.896 1 97.12 14 PHE B O 1
ATOM 743 N N . PRO B 1 15 ? -14.492 15.086 -0.915 1 94.5 15 PRO B N 1
ATOM 744 C CA . PRO B 1 15 ? -15.727 15.016 -0.135 1 94.5 15 PRO B CA 1
ATOM 745 C C . PRO B 1 15 ? -15.859 13.703 0.637 1 94.5 15 PRO B C 1
ATOM 747 O O . PRO B 1 15 ? -15.227 12.711 0.282 1 94.5 15 PRO B O 1
ATOM 750 N N . GLU B 1 16 ? -16.703 13.758 1.602 1 90.5 16 GLU B N 1
ATOM 751 C CA . GLU B 1 16 ? -17.062 12.555 2.342 1 90.5 16 GLU B CA 1
ATOM 752 C C . GLU B 1 16 ? -17.672 11.508 1.422 1 90.5 16 GLU B C 1
ATOM 754 O O . GLU B 1 16 ? -18.484 11.836 0.55 1 90.5 16 GLU B O 1
ATOM 759 N N . GLY B 1 17 ? -17.25 10.266 1.681 1 90.69 17 GLY B N 1
ATOM 760 C CA . GLY B 1 17 ? -17.766 9.18 0.862 1 90.69 17 GLY B CA 1
ATOM 761 C C . GLY B 1 17 ? -16.906 8.875 -0.346 1 90.69 17 GLY B C 1
ATOM 762 O O . GLY B 1 17 ? -17.141 7.898 -1.056 1 90.69 17 GLY B O 1
ATOM 763 N N . GLN B 1 18 ? -16.047 9.875 -0.566 1 93 18 GLN B N 1
ATOM 764 C CA . GLN B 1 18 ? -15.078 9.656 -1.642 1 93 18 GLN B CA 1
ATOM 765 C C . GLN B 1 18 ? -13.672 9.422 -1.087 1 93 18 GLN B C 1
ATOM 767 O O . GLN B 1 18 ? -13.422 9.656 0.096 1 93 18 GLN B O 1
ATOM 772 N N . GLY B 1 19 ? -12.945 8.867 -1.919 1 96.38 19 GLY B N 1
ATOM 773 C CA . GLY B 1 19 ? -11.578 8.609 -1.475 1 96.38 19 GLY B CA 1
ATOM 774 C C . GLY B 1 19 ? -11.461 7.371 -0.614 1 96.38 19 GLY B C 1
ATOM 775 O O . GLY B 1 19 ? -12.266 6.445 -0.728 1 96.38 19 GLY B O 1
ATOM 776 N N . ILE B 1 20 ? -10.375 7.293 0.078 1 97.38 20 ILE B N 1
ATOM 777 C CA . ILE B 1 20 ? -10.07 6.148 0.934 1 97.38 20 ILE B CA 1
ATOM 778 C C . ILE B 1 20 ? -9.773 6.633 2.354 1 97.38 20 ILE B C 1
ATOM 780 O O . ILE B 1 20 ? -8.922 7.5 2.559 1 97.38 20 ILE B O 1
ATOM 784 N N . ILE B 1 21 ? -10.539 6.086 3.285 1 96.81 21 ILE B N 1
ATOM 785 C CA . ILE B 1 21 ? -10.297 6.332 4.703 1 96.81 21 ILE B CA 1
ATOM 786 C C . ILE B 1 21 ? -10.055 5.008 5.422 1 96.81 21 ILE B C 1
ATOM 788 O O . ILE B 1 21 ? -10.867 4.086 5.332 1 96.81 21 ILE B O 1
ATOM 792 N N . MET B 1 22 ? -8.859 4.957 6.156 1 96.31 22 MET B N 1
ATOM 793 C CA . MET B 1 22 ? -8.562 3.719 6.875 1 96.31 22 MET B CA 1
ATOM 794 C C . MET B 1 22 ? -7.879 4.012 8.203 1 96.31 22 MET B C 1
ATOM 796 O O . MET B 1 22 ? -7.367 5.113 8.422 1 96.31 22 MET B O 1
ATOM 800 N N . ASN B 1 23 ? -8.031 3.055 9.023 1 96.19 23 ASN B N 1
ATOM 801 C CA . ASN B 1 23 ? -7.352 3.121 10.312 1 96.19 23 ASN B CA 1
ATOM 802 C C . ASN B 1 23 ? -6.199 2.119 10.391 1 96.19 23 ASN B C 1
ATOM 804 O O . ASN B 1 23 ? -6.363 0.952 10.031 1 96.19 23 ASN B O 1
ATOM 808 N N . LEU B 1 24 ? -5.031 2.633 10.758 1 96.88 24 LEU B N 1
ATOM 809 C CA . LEU B 1 24 ? -3.844 1.798 10.914 1 96.88 24 LEU B CA 1
ATOM 810 C C . LEU B 1 24 ? -3.105 2.135 12.203 1 96.88 24 LEU B C 1
ATOM 812 O O . LEU B 1 24 ? -2.664 3.271 12.391 1 96.88 24 LEU B O 1
ATOM 816 N N . ALA B 1 25 ? -3.045 1.075 13.07 1 95 25 ALA B N 1
ATOM 817 C CA . ALA B 1 25 ? -2.328 1.247 14.336 1 95 25 ALA B CA 1
ATOM 818 C C . ALA B 1 25 ? -2.822 2.482 15.078 1 95 25 ALA B C 1
ATOM 820 O O . ALA B 1 25 ? -2.021 3.295 15.547 1 95 25 ALA B O 1
ATOM 821 N N . GLY B 1 26 ? -4.145 2.699 15.047 1 93.06 26 GLY B N 1
ATOM 822 C CA . GLY B 1 26 ? -4.754 3.766 15.82 1 93.06 26 GLY B CA 1
ATOM 823 C C . GLY B 1 26 ? -4.734 5.105 15.117 1 93.06 26 GLY B C 1
ATOM 824 O O . GLY B 1 26 ? -5.129 6.125 15.688 1 93.06 26 GLY B O 1
ATOM 825 N N . ARG B 1 27 ? -4.281 5.16 13.914 1 95.88 27 ARG B N 1
ATOM 826 C CA . ARG B 1 27 ? -4.219 6.414 13.172 1 95.88 27 ARG B CA 1
ATOM 827 C C . ARG B 1 27 ? -5.148 6.379 11.961 1 95.88 27 ARG B C 1
ATOM 829 O O . ARG B 1 27 ? -5.156 5.406 11.203 1 95.88 27 ARG B O 1
ATOM 836 N N . LYS B 1 28 ? -5.848 7.402 11.898 1 96.69 28 LYS B N 1
ATOM 837 C CA . LYS B 1 28 ? -6.719 7.559 10.734 1 96.69 28 LYS B CA 1
ATOM 838 C C . LYS B 1 28 ? -5.938 8.07 9.523 1 96.69 28 LYS B C 1
ATOM 840 O O . LYS B 1 28 ? -5.25 9.094 9.609 1 96.69 28 LYS B O 1
ATOM 845 N N . LEU B 1 29 ? -6.023 7.383 8.461 1 98.12 29 LEU B N 1
ATOM 846 C CA . LEU B 1 29 ? -5.371 7.75 7.211 1 98.12 29 LEU B CA 1
ATOM 847 C C . LEU B 1 29 ? -6.398 8.086 6.137 1 98.12 29 LEU B C 1
ATOM 849 O O . LEU B 1 29 ? -7.363 7.34 5.941 1 98.12 29 LEU B O 1
ATOM 853 N N . GLU B 1 30 ? -6.238 9.211 5.434 1 98.06 30 GLU B N 1
ATOM 854 C CA . GLU B 1 30 ? -7.203 9.695 4.453 1 98.06 30 GLU B CA 1
ATOM 855 C C . GLU B 1 30 ? -6.535 9.992 3.115 1 98.06 30 GLU B C 1
ATOM 857 O O . GLU B 1 30 ? -5.609 10.805 3.043 1 98.06 30 GLU B O 1
ATOM 862 N N . PHE B 1 31 ? -7.051 9.359 2.035 1 98.38 31 PHE B N 1
ATOM 863 C CA . PHE B 1 31 ? -6.484 9.5 0.699 1 98.38 31 PHE B CA 1
ATOM 864 C C . PHE B 1 31 ? -7.57 9.844 -0.313 1 98.38 31 PHE B C 1
ATOM 866 O O . PHE B 1 31 ? -8.633 9.219 -0.332 1 98.38 31 PHE B O 1
ATOM 873 N N . HIS B 1 32 ? -7.285 10.711 -1.117 1 97.75 32 HIS B N 1
ATOM 874 C CA . HIS B 1 32 ? -8.297 11.102 -2.088 1 97.75 32 HIS B CA 1
ATOM 875 C C . HIS B 1 32 ? -8.406 10.078 -3.217 1 97.75 32 HIS B C 1
ATOM 877 O O . HIS B 1 32 ? -9.398 10.062 -3.953 1 97.75 32 HIS B O 1
ATOM 883 N N . SER B 1 33 ? -7.352 9.297 -3.438 1 97.12 33 SER B N 1
ATOM 884 C CA . SER B 1 33 ? -7.32 8.32 -4.52 1 97.12 33 SER B CA 1
ATOM 885 C C . SER B 1 33 ? -6.52 7.086 -4.125 1 97.12 33 SER B C 1
ATOM 887 O O . SER B 1 33 ? -5.727 7.129 -3.182 1 97.12 33 SER B O 1
ATOM 889 N N . LYS B 1 34 ? -6.672 5.988 -4.895 1 96.5 34 LYS B N 1
ATOM 890 C CA . LYS B 1 34 ? -5.891 4.773 -4.695 1 96.5 34 LYS B CA 1
ATOM 891 C C . LYS B 1 34 ? -4.41 5.016 -4.969 1 96.5 34 LYS B C 1
ATOM 893 O O . LYS B 1 34 ? -3.547 4.414 -4.328 1 96.5 34 LYS B O 1
ATOM 898 N N . ALA B 1 35 ? -4.137 5.906 -5.93 1 96.69 35 ALA B N 1
ATOM 899 C CA . ALA B 1 35 ? -2.754 6.246 -6.258 1 96.69 35 ALA B CA 1
ATOM 900 C C . ALA B 1 35 ? -2.047 6.887 -5.07 1 96.69 35 ALA B C 1
ATOM 902 O O . ALA B 1 35 ? -0.905 6.543 -4.758 1 96.69 35 ALA B O 1
ATOM 903 N N . CYS B 1 36 ? -2.705 7.785 -4.418 1 98.19 36 CYS B N 1
ATOM 904 C CA . CYS B 1 36 ? -2.139 8.43 -3.24 1 98.19 36 CYS B CA 1
ATOM 905 C C . CYS B 1 36 ? -1.96 7.426 -2.105 1 98.19 36 CYS B C 1
ATOM 907 O O . CYS B 1 36 ? -0.949 7.453 -1.401 1 98.19 36 CYS B O 1
ATOM 909 N N . ALA B 1 37 ? -2.971 6.578 -1.943 1 98.38 37 ALA B N 1
ATOM 910 C CA . ALA B 1 37 ? -2.865 5.551 -0.912 1 98.38 37 ALA B CA 1
ATOM 911 C C . ALA B 1 37 ? -1.689 4.617 -1.187 1 98.38 37 ALA B C 1
ATOM 913 O O . ALA B 1 37 ? -0.893 4.332 -0.289 1 98.38 37 ALA B O 1
ATOM 914 N N . TYR B 1 38 ? -1.589 4.223 -2.398 1 98.25 38 TYR B N 1
ATOM 915 C CA . TYR B 1 38 ? -0.491 3.35 -2.799 1 98.25 38 TYR B CA 1
ATOM 916 C C . TYR B 1 38 ? 0.856 3.99 -2.484 1 98.25 38 TYR B C 1
ATOM 918 O O . TYR B 1 38 ? 1.732 3.35 -1.898 1 98.25 38 TYR B O 1
ATOM 926 N N . SER B 1 39 ? 1.024 5.246 -2.873 1 98.12 39 SER B N 1
ATOM 927 C CA . SER B 1 39 ? 2.287 5.945 -2.652 1 98.12 39 SER B CA 1
ATOM 928 C C . SER B 1 39 ? 2.652 5.973 -1.172 1 98.12 39 SER B C 1
ATOM 930 O O . SER B 1 39 ? 3.791 5.68 -0.802 1 98.12 39 SER B O 1
ATOM 932 N N . PHE B 1 40 ? 1.715 6.305 -0.312 1 98.69 40 PHE B N 1
ATOM 933 C CA . PHE B 1 40 ? 1.941 6.387 1.126 1 98.69 40 PHE B CA 1
ATOM 934 C C . PHE B 1 40 ? 2.248 5.008 1.704 1 98.69 40 PHE B C 1
ATOM 936 O O . PHE B 1 40 ? 3.223 4.844 2.441 1 98.69 40 PHE B O 1
ATOM 943 N N . LEU B 1 41 ? 1.453 3.986 1.372 1 98.56 41 LEU B N 1
ATOM 944 C CA . LEU B 1 41 ? 1.601 2.65 1.938 1 98.56 41 LEU B CA 1
ATOM 945 C C . LEU B 1 41 ? 2.914 2.014 1.493 1 98.56 41 LEU B C 1
ATOM 947 O O . LEU B 1 41 ? 3.545 1.283 2.26 1 98.56 41 LEU B O 1
ATOM 951 N N . ARG B 1 42 ? 3.273 2.234 0.224 1 98.12 42 ARG B N 1
ATOM 952 C CA . ARG B 1 42 ? 4.555 1.734 -0.26 1 98.12 42 ARG B CA 1
ATOM 953 C C . ARG B 1 42 ? 5.707 2.291 0.57 1 98.12 42 ARG B C 1
ATOM 955 O O . ARG B 1 42 ? 6.578 1.539 1.019 1 98.12 42 ARG B O 1
ATOM 962 N N . GLU B 1 43 ? 5.727 3.639 0.784 1 98.25 43 GLU B N 1
ATOM 963 C CA . G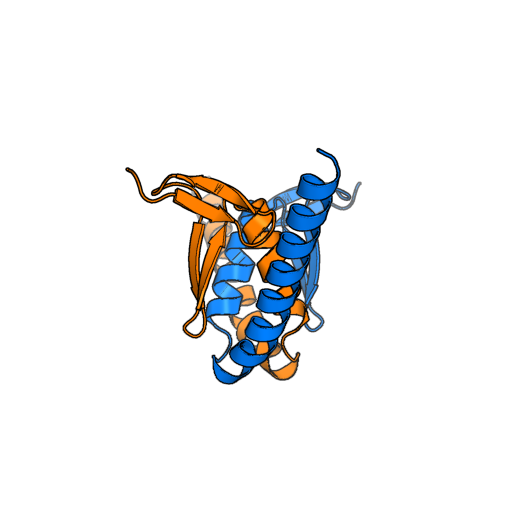LU B 1 43 ? 6.762 4.262 1.602 1 98.25 43 GLU B CA 1
ATOM 964 C C . GLU B 1 43 ? 6.766 3.695 3.018 1 98.25 43 GLU B C 1
ATOM 966 O O . GLU B 1 43 ? 7.828 3.416 3.578 1 98.25 43 GLU B O 1
ATOM 971 N N . LEU B 1 44 ? 5.605 3.512 3.551 1 98.5 44 LEU B N 1
ATOM 972 C CA . LEU B 1 44 ? 5.477 2.973 4.902 1 98.5 44 LEU B CA 1
ATOM 973 C C . LEU B 1 44 ? 6.047 1.56 4.977 1 98.5 44 LEU B C 1
ATOM 975 O O . LEU B 1 44 ? 6.879 1.267 5.836 1 98.5 44 LEU B O 1
ATOM 979 N N . LEU B 1 45 ? 5.633 0.705 4.082 1 98.19 45 LEU B N 1
ATOM 980 C CA . LEU B 1 45 ? 6.066 -0.688 4.117 1 98.19 45 LEU B CA 1
ATOM 981 C C . LEU B 1 45 ? 7.578 -0.792 3.982 1 98.19 45 LEU B C 1
ATOM 983 O O . LEU B 1 45 ? 8.211 -1.644 4.617 1 98.19 45 LEU B O 1
ATOM 987 N N . LEU B 1 46 ? 8.125 0.095 3.188 1 97.25 46 LEU B N 1
ATOM 988 C CA . LEU B 1 46 ? 9.57 0.078 2.98 1 97.25 46 LEU B CA 1
ATOM 989 C C . LEU B 1 46 ? 10.305 0.57 4.223 1 97.25 46 LEU B C 1
ATOM 991 O O . LEU B 1 46 ? 11.516 0.374 4.352 1 97.25 46 LEU B O 1
ATOM 995 N N . SER B 1 47 ? 9.594 1.207 5.125 1 97.56 47 SER B N 1
ATOM 996 C CA . SER B 1 47 ? 10.188 1.728 6.352 1 97.56 47 SER B CA 1
ATOM 997 C C . SER B 1 47 ? 10 0.757 7.512 1 97.56 47 SER B C 1
ATOM 999 O O . SER B 1 47 ? 10.562 0.956 8.594 1 97.56 47 SER B O 1
ATOM 1001 N N . VAL B 1 48 ? 9.188 -0.256 7.391 1 97.81 48 VAL B N 1
ATOM 1002 C CA . VAL B 1 48 ? 8.969 -1.275 8.414 1 97.81 48 VAL B CA 1
ATOM 1003 C C . VAL B 1 48 ? 10.125 -2.277 8.398 1 97.81 48 VAL B C 1
ATOM 1005 O O . VAL B 1 48 ? 10.562 -2.709 7.332 1 97.81 48 VAL B O 1
ATOM 1008 N N . PRO B 1 49 ? 10.633 -2.641 9.578 1 97.25 49 PRO B N 1
ATOM 1009 C CA . PRO B 1 49 ? 11.727 -3.613 9.617 1 97.25 49 PRO B CA 1
ATOM 1010 C C . PRO B 1 49 ? 11.391 -4.91 8.883 1 97.25 49 PRO B C 1
ATOM 1012 O O . PRO B 1 49 ? 10.266 -5.402 8.977 1 97.25 49 PRO B O 1
ATOM 1015 N N . GLU B 1 50 ? 12.367 -5.441 8.195 1 96.56 50 GLU B N 1
ATOM 1016 C CA . GLU B 1 50 ? 12.18 -6.625 7.363 1 96.56 50 GLU B CA 1
ATOM 1017 C C . GLU B 1 50 ? 11.688 -7.809 8.188 1 96.56 50 GLU B C 1
ATOM 1019 O O . GLU B 1 50 ? 10.859 -8.594 7.727 1 96.56 50 GLU B O 1
ATOM 1024 N N . ASP B 1 51 ? 12.211 -7.887 9.406 1 96.81 51 ASP B N 1
ATOM 1025 C CA . ASP B 1 51 ? 11.859 -9.031 10.242 1 96.81 51 ASP B C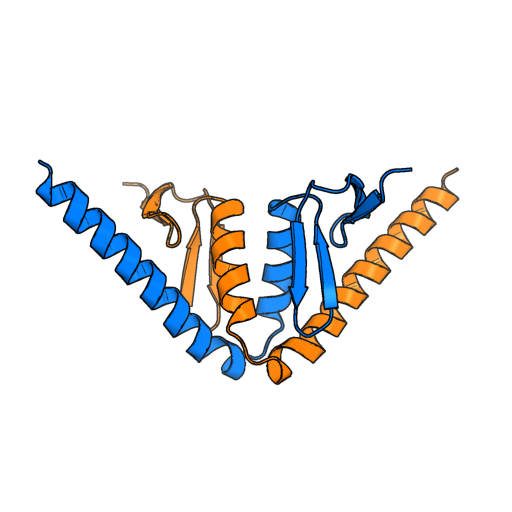A 1
ATOM 1026 C C . ASP B 1 51 ? 10.391 -8.984 10.633 1 96.81 51 ASP B C 1
ATOM 1028 O O . ASP B 1 51 ? 9.82 -10.008 11.031 1 96.81 51 ASP B O 1
ATOM 1032 N N . CYS B 1 52 ? 9.75 -7.828 10.539 1 97.81 52 CYS B N 1
ATOM 1033 C CA . CYS B 1 52 ? 8.336 -7.672 10.867 1 97.81 52 CYS B CA 1
ATOM 1034 C C . CYS B 1 52 ? 7.465 -7.91 9.641 1 97.81 52 CYS B C 1
ATOM 1036 O O . CYS B 1 52 ? 6.27 -8.188 9.766 1 97.81 52 CYS B O 1
ATOM 1038 N N . VAL B 1 53 ? 8.031 -7.785 8.461 1 97.88 53 VAL B N 1
ATOM 1039 C CA . VAL B 1 53 ? 7.25 -7.797 7.23 1 97.88 53 VAL B CA 1
ATOM 1040 C C . VAL B 1 53 ? 7.34 -9.172 6.574 1 97.88 53 VAL B C 1
ATOM 1042 O O . VAL B 1 53 ? 6.402 -9.609 5.902 1 97.88 53 VAL B O 1
ATOM 1045 N N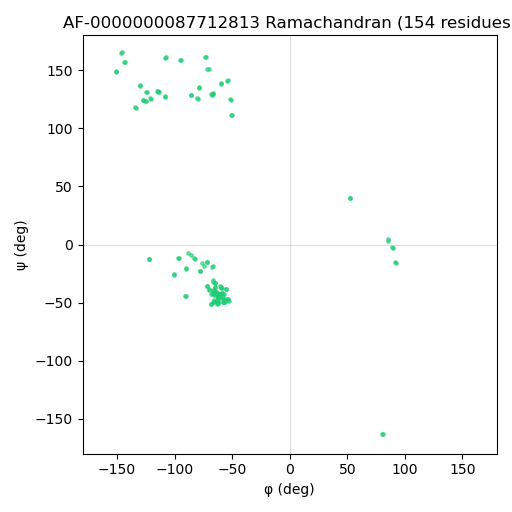 . SER B 1 54 ? 8.414 -9.898 6.84 1 97.69 54 SER B N 1
ATOM 1046 C CA . SER B 1 54 ? 8.727 -11.094 6.062 1 97.69 54 SER B CA 1
ATOM 1047 C C . SER B 1 54 ? 7.641 -12.148 6.203 1 97.69 54 SER B C 1
ATOM 1049 O O . SER B 1 54 ? 7.152 -12.68 5.207 1 97.69 54 SER B O 1
ATOM 1051 N N . SER B 1 55 ? 7.25 -12.453 7.391 1 97.88 55 SER B N 1
ATOM 1052 C CA . SER B 1 55 ? 6.266 -13.508 7.605 1 97.88 55 SER B CA 1
ATOM 1053 C C . SER B 1 55 ? 4.895 -13.102 7.086 1 97.88 55 SER B C 1
ATOM 1055 O O . SER B 1 55 ? 4.281 -13.82 6.297 1 97.88 55 SER B O 1
ATOM 1057 N N . PRO B 1 56 ? 4.395 -11.906 7.484 1 98.44 56 PRO B N 1
ATOM 1058 C CA . PRO B 1 56 ? 3.123 -11.469 6.906 1 98.44 56 PRO B CA 1
ATOM 1059 C C . PRO B 1 56 ? 3.145 -11.445 5.379 1 98.44 56 PRO B C 1
ATOM 1061 O O . PRO B 1 56 ? 2.158 -11.812 4.738 1 98.44 56 PRO B O 1
ATOM 1064 N N . LEU B 1 57 ? 4.238 -11.039 4.785 1 98.5 57 LEU B N 1
ATOM 1065 C CA . LEU B 1 57 ? 4.359 -10.992 3.334 1 98.5 57 LEU B CA 1
ATOM 1066 C C . LEU B 1 57 ? 4.227 -12.383 2.729 1 98.5 57 LEU B C 1
ATOM 1068 O O . LEU B 1 57 ? 3.521 -12.57 1.732 1 98.5 57 LEU B O 1
ATOM 1072 N N . ARG B 1 58 ? 4.906 -13.289 3.312 1 98.12 58 ARG B N 1
ATOM 1073 C CA . ARG B 1 58 ? 4.805 -14.664 2.826 1 98.12 58 ARG B CA 1
ATOM 1074 C C . ARG B 1 58 ? 3.361 -15.148 2.855 1 98.12 58 ARG B C 1
ATOM 1076 O O . ARG B 1 58 ? 2.889 -15.758 1.896 1 98.12 58 ARG B O 1
ATOM 1083 N N . GLU B 1 59 ? 2.691 -14.844 3.904 1 98.31 59 GLU B N 1
ATOM 1084 C CA . GLU B 1 59 ? 1.313 -15.297 4.07 1 98.31 59 GLU B CA 1
ATOM 1085 C C . GLU B 1 59 ? 0.391 -14.641 3.047 1 98.31 59 GLU B C 1
ATOM 1087 O O . GLU B 1 59 ? -0.388 -15.328 2.381 1 98.31 59 GLU B O 1
ATOM 1092 N N . VAL B 1 60 ? 0.457 -13.398 2.93 1 98.56 60 VAL B N 1
ATOM 1093 C CA . VAL B 1 60 ? -0.407 -12.664 2.01 1 98.56 60 VAL B CA 1
ATOM 1094 C C . VAL B 1 60 ? -0.084 -13.055 0.571 1 98.56 60 VAL B C 1
ATOM 1096 O O . VAL B 1 60 ? -0.989 -13.234 -0.247 1 98.56 60 VAL B O 1
ATOM 1099 N N . TYR B 1 61 ? 1.214 -13.156 0.272 1 98.25 61 TYR B N 1
ATOM 1100 C CA . TYR B 1 61 ? 1.633 -13.578 -1.061 1 98.25 61 TYR B CA 1
ATOM 1101 C C . TYR B 1 61 ? 1.045 -14.938 -1.412 1 98.25 61 TYR B C 1
ATOM 1103 O O . TYR B 1 61 ? 0.46 -15.109 -2.484 1 98.25 61 TYR B O 1
ATOM 1111 N N . THR B 1 62 ? 1.184 -15.875 -0.537 1 98 62 THR B N 1
ATOM 1112 C CA . THR B 1 62 ? 0.691 -17.234 -0.748 1 98 62 THR B CA 1
ATOM 1113 C C . THR B 1 62 ? -0.825 -17.234 -0.924 1 98 62 THR B C 1
ATOM 1115 O O . THR B 1 62 ? -1.354 -17.953 -1.777 1 98 62 THR B O 1
ATOM 1118 N N . LYS B 1 63 ? -1.498 -16.5 -0.101 1 98.12 63 LYS B N 1
ATOM 1119 C CA . LYS B 1 63 ? -2.949 -16.375 -0.209 1 98.12 63 LYS B CA 1
ATOM 1120 C C . LYS B 1 63 ? -3.359 -15.938 -1.612 1 98.12 63 LYS B C 1
ATOM 1122 O O . LYS B 1 63 ? -4.273 -16.516 -2.205 1 98.12 63 LYS B O 1
ATOM 1127 N N . HIS B 1 64 ? -2.746 -14.961 -2.176 1 98 64 HIS B N 1
ATOM 1128 C CA . HIS B 1 64 ? -3.064 -14.461 -3.51 1 98 64 HIS B CA 1
ATOM 1129 C C . HIS B 1 64 ? -2.697 -15.484 -4.582 1 98 64 HIS B C 1
ATOM 1131 O O . HIS B 1 64 ? -3.436 -15.664 -5.551 1 98 64 HIS B O 1
ATOM 1137 N N . GLU B 1 65 ? -1.519 -16.078 -4.383 1 96.81 65 GLU B N 1
ATOM 1138 C CA . GLU B 1 65 ? -1.106 -17.125 -5.316 1 96.81 65 GLU B CA 1
ATOM 1139 C C . GLU B 1 65 ? -2.146 -18.25 -5.391 1 96.81 65 GLU B C 1
ATOM 1141 O O . GLU B 1 65 ? -2.52 -18.672 -6.48 1 96.81 65 GLU B O 1
ATOM 1146 N N . GLU B 1 66 ? -2.576 -18.688 -4.297 1 97.56 66 GLU B N 1
ATOM 1147 C CA . GLU B 1 66 ? -3.572 -19.75 -4.234 1 97.56 66 GLU B CA 1
ATOM 1148 C C . GLU B 1 66 ? -4.891 -19.312 -4.867 1 97.56 66 GLU B C 1
ATOM 1150 O O . GLU B 1 66 ? -5.535 -20.094 -5.57 1 97.56 66 GLU B O 1
ATOM 1155 N N . LYS B 1 67 ? -5.34 -18.141 -4.504 1 97.25 67 LYS B N 1
ATOM 1156 C CA . LYS B 1 67 ? -6.559 -17.594 -5.098 1 97.25 67 LYS B CA 1
ATOM 1157 C C . LYS B 1 67 ? -6.477 -17.594 -6.621 1 97.25 67 LYS B C 1
ATOM 1159 O O . LYS B 1 67 ? -7.418 -18.016 -7.297 1 97.25 67 LYS B O 1
ATOM 1164 N N . LEU B 1 68 ? -5.398 -17.125 -7.191 1 96.38 68 LEU B N 1
ATOM 1165 C CA . LEU B 1 68 ? -5.215 -17.062 -8.641 1 96.38 68 LEU B CA 1
ATOM 1166 C C . LEU B 1 68 ? -5.168 -18.453 -9.25 1 96.38 68 LEU B C 1
ATOM 1168 O O . LEU B 1 68 ? -5.734 -18.688 -10.32 1 96.38 68 LEU B O 1
ATOM 1172 N N . ASP B 1 69 ? -4.457 -19.344 -8.531 1 95.31 69 ASP B N 1
ATOM 1173 C CA . ASP B 1 69 ? -4.395 -20.734 -8.992 1 95.31 69 ASP B CA 1
ATOM 1174 C C . ASP B 1 69 ? -5.789 -21.359 -9.055 1 95.31 69 ASP B C 1
ATOM 1176 O O . ASP B 1 69 ? -6.133 -22.031 -10.016 1 95.31 69 ASP B O 1
ATOM 1180 N N . ASN B 1 70 ? -6.547 -21.078 -8.039 1 95.75 70 ASN B N 1
ATOM 1181 C CA . ASN B 1 70 ? -7.906 -21.594 -7.988 1 95.75 70 ASN B CA 1
ATOM 1182 C C . ASN B 1 70 ? -8.773 -21.031 -9.102 1 95.75 70 ASN B C 1
ATOM 1184 O O . ASN B 1 70 ? -9.594 -21.734 -9.688 1 95.75 70 ASN B O 1
ATOM 1188 N N . LEU B 1 71 ? -8.641 -19.766 -9.383 1 93.25 71 LEU B N 1
ATOM 1189 C CA . LEU B 1 71 ? -9.383 -19.109 -10.453 1 93.25 71 LEU B CA 1
ATOM 1190 C C . LEU B 1 71 ? -9.023 -19.719 -11.805 1 93.25 71 LEU B C 1
ATOM 1192 O O . LEU B 1 71 ? -9.898 -19.953 -12.648 1 93.25 71 LEU B O 1
ATOM 1196 N N . LYS B 1 72 ? -7.762 -19.984 -12.016 1 91.62 72 LYS B N 1
ATOM 1197 C CA . LYS B 1 72 ? -7.297 -20.594 -13.258 1 91.62 72 LYS B CA 1
ATOM 1198 C C . LYS B 1 72 ? -7.852 -22 -13.43 1 91.62 72 LYS B C 1
ATOM 1200 O O . LYS B 1 72 ? -8.273 -22.375 -14.523 1 91.62 72 LYS B O 1
ATOM 1205 N N . LYS B 1 73 ? -7.852 -22.734 -12.32 1 92.69 73 LYS B N 1
ATOM 1206 C CA . LYS B 1 73 ? -8.367 -24.094 -12.359 1 92.69 73 LYS B CA 1
ATOM 1207 C C . LYS B 1 73 ? -9.859 -24.109 -12.664 1 92.69 73 LYS B C 1
ATOM 1209 O O . LYS B 1 73 ? -10.336 -24.969 -13.414 1 92.69 73 LYS B O 1
ATOM 1214 N N . LYS B 1 74 ? -10.539 -23.156 -12.156 1 90.19 74 LYS B N 1
ATOM 1215 C CA . LYS B 1 74 ? -11.984 -23.078 -12.383 1 90.19 74 LYS B CA 1
ATOM 1216 C C . LYS B 1 74 ? -12.289 -22.672 -13.828 1 90.19 74 LYS B C 1
ATOM 1218 O O . LYS B 1 74 ? -13.266 -23.141 -14.414 1 90.19 74 LYS B O 1
ATOM 1223 N N . ALA B 1 75 ? -11.523 -21.859 -14.367 1 86.5 75 ALA B N 1
ATOM 1224 C CA . ALA B 1 75 ? -11.711 -21.422 -15.742 1 86.5 75 ALA B CA 1
ATOM 1225 C C . ALA B 1 75 ? -11.414 -22.531 -16.734 1 86.5 75 ALA B C 1
ATOM 1227 O O . ALA B 1 75 ? -12.062 -22.641 -17.781 1 86.5 75 ALA B O 1
ATOM 1228 N N . GLU B 1 76 ? -10.414 -23.312 -16.453 1 82.25 76 GLU B N 1
ATOM 1229 C CA . GLU B 1 76 ? -10.062 -24.438 -17.297 1 82.25 76 GLU B CA 1
ATOM 1230 C C . GLU B 1 76 ? -11.141 -25.516 -17.266 1 82.25 76 GLU B C 1
ATOM 1232 O O . GLU B 1 76 ? -11.383 -26.188 -18.266 1 82.25 76 GLU B O 1
ATOM 1237 N N . LYS B 1 77 ? -11.812 -25.656 -16.141 1 78.44 77 LYS B N 1
ATOM 1238 C CA . LYS B 1 77 ? -12.852 -26.672 -16.047 1 78.44 77 LYS B CA 1
ATOM 1239 C C . LYS B 1 77 ? -14.102 -26.25 -16.812 1 78.44 77 LYS B C 1
ATOM 1241 O O . LYS B 1 77 ? -14.898 -27.094 -17.234 1 78.44 77 LYS B O 1
ATOM 1246 N N . LYS B 1 78 ? -14.273 -25.062 -17.109 1 74.12 78 LYS B N 1
ATOM 1247 C CA . LYS B 1 78 ? -15.469 -24.609 -17.812 1 74.12 78 LYS B CA 1
ATOM 1248 C C . LYS B 1 78 ? -15.297 -24.75 -19.328 1 74.12 78 LYS B C 1
ATOM 1250 O O . LYS B 1 78 ? -16.266 -24.625 -20.078 1 74.12 78 LYS B O 1
ATOM 1255 N N . ILE B 1 79 ? -14.172 -25.031 -19.703 1 56.84 79 ILE B N 1
ATOM 1256 C CA . ILE B 1 79 ? -14.094 -25.297 -21.141 1 56.84 79 ILE B CA 1
ATOM 1257 C C . ILE B 1 79 ? -14.391 -26.781 -21.406 1 56.84 79 ILE B C 1
ATOM 1259 O O . ILE B 1 79 ? -13.914 -27.656 -20.688 1 56.84 79 ILE B O 1
#

Sequence (158 aa):
MSEKHECITCGRPFPEGQGIIMNLAGRKLEFHSKACAYSFLRELLLSVPEDCVSSPLREVYTKHEEKLDNLKKKAEKKIMSEKHECITCGRPFPEGQGIIMNLAGRKLEFHSKACAYSFLRELLLSVPEDCVSSPLREVYTKHEEKLDNLKKKAEKKI

Secondary structure (DSSP, 8-state):
---EEE-TTT--EEETTSSEEEEETTEEEEESSHHHHHHHHHHHHHHS-HHHHHHHHHHHHHHHHHHHHHHHHHHHHT-/---EEE-TTT--EEETTSSEEEEETTEEEEESSHHHHHHHHHHHHHHS-HHHHHHHHHHHHHHHHHHHHHHHHHHHHT-

Solvent-accessible surface area (backbone atoms only — not comparable to full-atom values): 8793 Å² total; per-residue (Å²): 129,81,63,70,43,55,13,55,71,81,56,48,71,38,53,71,95,52,54,42,78,47,76,55,79,91,37,81,44,41,21,57,38,54,62,42,42,26,55,50,51,52,55,34,57,72,56,32,56,51,87,53,42,41,61,35,44,51,52,52,51,48,53,35,49,50,51,49,52,50,53,51,53,54,56,59,66,70,101,128,82,61,71,43,55,12,55,69,80,55,49,71,37,50,69,94,52,52,44,78,47,75,54,78,90,37,81,44,42,22,57,40,54,62,43,40,27,55,50,51,52,56,35,58,73,56,32,54,52,88,52,42,42,61,35,43,54,52,51,51,48,52,34,50,50,53,48,52,51,52,50,54,53,56,56,66,72,99

Nearest PDB structures (foldseek):
  8q5i-assembly1_7  TM=9.300E-01  e=3.039E-01  Candida albicans
  8evr-assembly1_AW  TM=9.300E-01  e=3.471E-01  Saccharomyces cerevisiae
  7tm3-assembly1_W  TM=9.221E-01  e=3.248E-01  Oryctolagus cuniculus
  7z3o-assembly1_LW  TM=9.086E-01  e=4.839E-01  Thermochaetoides thermophila DSM 1495
  8q5i-assembly1_7  TM=9.297E-01  e=3.039E-01  Candida albicans

pLDDT: mean 93.9, std 9.32, range [48.34, 98.69]